Protein AF-A0A7Z6RD69-F1 (afdb_monomer_lite)

Structure (mmCIF, N/CA/C/O backbone):
data_AF-A0A7Z6RD69-F1
#
_entry.id   AF-A0A7Z6RD69-F1
#
loop_
_atom_site.group_PDB
_atom_sit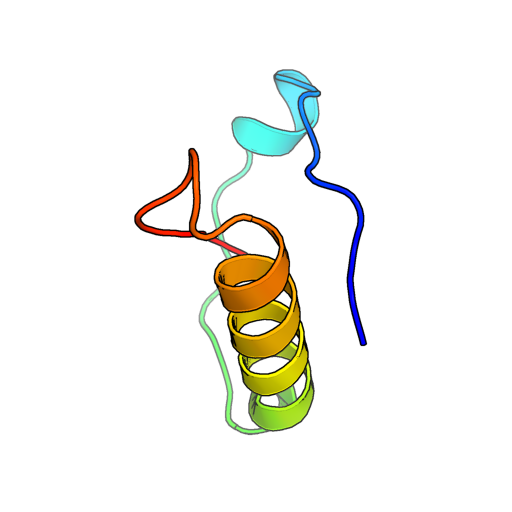e.id
_atom_site.type_symbol
_atom_site.label_atom_id
_atom_site.label_alt_id
_atom_site.label_comp_id
_atom_site.label_asym_id
_atom_site.label_entity_id
_atom_site.label_seq_id
_atom_site.pdbx_PDB_ins_code
_atom_site.Cartn_x
_atom_site.Cartn_y
_atom_site.Cartn_z
_atom_site.occupancy
_atom_site.B_iso_or_equiv
_atom_site.auth_seq_id
_atom_site.auth_comp_id
_atom_site.auth_asym_id
_atom_site.auth_atom_id
_atom_site.pdbx_PDB_model_num
ATOM 1 N N . MET A 1 1 ? 6.802 4.359 7.706 1.00 80.69 1 MET A N 1
ATOM 2 C CA . MET A 1 1 ? 6.035 5.581 8.063 1.00 80.69 1 MET A CA 1
ATOM 3 C C . MET A 1 1 ? 4.571 5.364 7.713 1.00 80.69 1 MET A C 1
ATOM 5 O O . MET A 1 1 ? 4.292 4.864 6.632 1.00 80.69 1 MET A O 1
ATOM 9 N N . ILE A 1 2 ? 3.639 5.747 8.593 1.00 87.19 2 ILE A N 1
ATOM 10 C CA . ILE A 1 2 ? 2.199 5.597 8.325 1.00 87.19 2 ILE A CA 1
ATOM 11 C C . ILE A 1 2 ? 1.755 6.649 7.297 1.00 87.19 2 ILE A C 1
ATOM 13 O O . ILE A 1 2 ? 1.953 7.847 7.507 1.00 87.19 2 ILE A O 1
ATOM 17 N N . LYS A 1 3 ? 1.166 6.202 6.184 1.00 86.94 3 LYS A N 1
ATOM 18 C CA . LYS A 1 3 ? 0.638 7.045 5.102 1.00 86.94 3 LYS A CA 1
ATOM 19 C C . LYS A 1 3 ? -0.894 7.157 5.203 1.00 86.94 3 LYS A C 1
ATOM 21 O O . LYS A 1 3 ? -1.545 6.213 5.649 1.00 86.94 3 LYS A O 1
ATOM 26 N N . PRO A 1 4 ? -1.503 8.282 4.786 1.00 88.69 4 PRO A N 1
ATOM 27 C CA . PRO A 1 4 ? -2.957 8.388 4.704 1.00 88.69 4 PRO A CA 1
ATOM 28 C C . PRO A 1 4 ? -3.518 7.492 3.589 1.00 88.69 4 PRO A C 1
ATOM 30 O O . PRO A 1 4 ? -2.945 7.404 2.505 1.00 88.69 4 PRO A O 1
ATOM 33 N N . ILE A 1 5 ? -4.668 6.862 3.843 1.00 90.06 5 ILE A N 1
ATOM 34 C CA . ILE A 1 5 ? -5.376 6.045 2.847 1.00 90.06 5 ILE A CA 1
ATOM 35 C C . ILE A 1 5 ? -6.139 6.966 1.888 1.00 90.06 5 ILE A C 1
ATOM 37 O O . ILE A 1 5 ? -7.072 7.668 2.297 1.00 90.06 5 ILE A O 1
ATOM 41 N N . VAL A 1 6 ? -5.754 6.933 0.612 1.00 91.56 6 VAL A N 1
ATOM 42 C CA . VAL A 1 6 ? -6.406 7.685 -0.467 1.00 91.56 6 VAL A CA 1
ATOM 43 C C . VAL A 1 6 ? -7.782 7.083 -0.757 1.00 91.56 6 VAL A C 1
ATOM 45 O O . VAL A 1 6 ? -7.922 5.875 -0.925 1.00 91.56 6 VAL A O 1
ATOM 48 N N . ARG A 1 7 ? -8.809 7.936 -0.808 1.00 93.00 7 ARG A N 1
ATOM 49 C CA . ARG A 1 7 ? -10.202 7.565 -1.128 1.00 93.00 7 ARG A CA 1
ATOM 50 C C . ARG A 1 7 ? -10.720 8.233 -2.405 1.00 93.00 7 ARG A C 1
ATOM 52 O O . ARG A 1 7 ? -11.893 8.098 -2.736 1.00 93.00 7 ARG A O 1
ATOM 59 N N . ASP A 1 8 ? -9.856 8.969 -3.097 1.00 95.69 8 ASP A N 1
ATOM 60 C CA . ASP A 1 8 ? -10.187 9.651 -4.343 1.00 95.69 8 ASP A CA 1
ATOM 61 C C . ASP A 1 8 ? -10.347 8.637 -5.485 1.00 95.69 8 ASP A C 1
ATOM 63 O O . ASP A 1 8 ? -9.421 7.899 -5.822 1.00 95.69 8 ASP A O 1
ATOM 67 N N . THR A 1 9 ? -11.534 8.592 -6.086 1.00 94.06 9 THR A N 1
ATOM 68 C CA . THR A 1 9 ? -11.864 7.613 -7.126 1.00 94.06 9 THR A CA 1
ATOM 69 C C . THR A 1 9 ? -11.179 7.895 -8.458 1.00 94.06 9 THR A C 1
ATOM 71 O O . THR A 1 9 ? -10.952 6.954 -9.216 1.00 94.06 9 THR A O 1
ATOM 74 N N . PHE A 1 10 ? -10.834 9.144 -8.776 1.00 94.94 10 PHE A N 1
ATOM 75 C CA . PHE A 1 10 ? -10.096 9.473 -9.998 1.00 94.94 10 PHE A CA 1
ATOM 76 C C . PHE A 1 10 ? -8.648 8.999 -9.904 1.00 94.94 10 PHE A C 1
ATOM 78 O O . PHE A 1 10 ? -8.094 8.500 -10.883 1.00 94.94 10 PHE A O 1
ATOM 85 N N . PHE A 1 11 ? -8.051 9.094 -8.718 1.00 92.44 11 PHE A N 1
ATOM 86 C CA . PHE A 1 11 ? -6.732 8.535 -8.452 1.00 92.44 11 PHE A CA 1
ATOM 87 C C . PHE A 1 11 ? -6.739 7.000 -8.530 1.00 92.44 11 PHE A C 1
ATOM 89 O O . PHE A 1 11 ? -5.924 6.415 -9.238 1.00 92.44 11 PHE A O 1
ATOM 96 N N . LEU A 1 12 ? -7.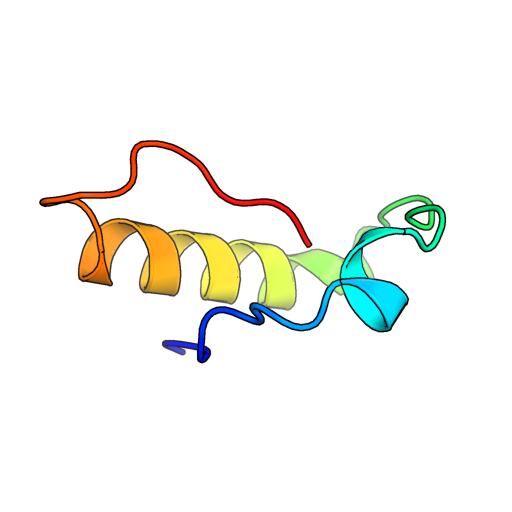705 6.347 -7.874 1.00 94.50 12 LEU A N 1
ATOM 97 C CA . LEU A 1 12 ? -7.775 4.880 -7.775 1.00 94.50 12 LEU A CA 1
ATOM 98 C C . LEU A 1 12 ? -8.088 4.156 -9.098 1.00 94.50 12 LEU A C 1
ATOM 100 O O . LEU A 1 12 ? -7.912 2.945 -9.186 1.00 94.50 12 LEU A O 1
ATOM 104 N N . GLN A 1 13 ? -8.554 4.868 -10.126 1.00 95.31 13 GLN A N 1
ATOM 105 C CA . GLN A 1 13 ? -8.820 4.294 -11.453 1.00 95.31 13 GLN A CA 1
ATOM 106 C C . GLN A 1 13 ? -7.569 4.173 -12.337 1.00 95.31 13 GLN A C 1
ATOM 108 O O . GLN A 1 13 ? -7.626 3.570 -13.412 1.00 95.31 13 GLN A O 1
ATOM 113 N N . GLN A 1 14 ? -6.447 4.765 -11.929 1.00 94.00 14 GLN A N 1
ATOM 114 C CA . GLN A 1 14 ? -5.216 4.741 -12.713 1.00 94.00 14 GLN A CA 1
ATOM 115 C C . GLN A 1 14 ? -4.588 3.343 -12.708 1.00 94.00 14 GLN A C 1
ATOM 117 O O . GLN A 1 14 ? -4.663 2.606 -11.727 1.00 94.00 14 GLN A O 1
ATOM 122 N N . LYS A 1 15 ? -3.944 2.963 -13.817 1.00 94.19 15 LYS A N 1
ATOM 123 C CA . LYS A 1 15 ? -3.203 1.698 -13.884 1.00 94.19 15 LYS A CA 1
ATOM 124 C C . LYS A 1 15 ? -1.927 1.793 -13.051 1.00 94.19 15 LYS A C 1
ATOM 126 O O . LYS A 1 15 ? -1.128 2.705 -13.262 1.00 94.19 15 LYS A O 1
ATOM 131 N N . SER A 1 16 ? -1.709 0.809 -12.182 1.00 94.44 16 SER A N 1
ATOM 132 C CA . SER A 1 16 ? -0.454 0.670 -11.445 1.00 94.44 16 SER A CA 1
ATOM 133 C C . SER A 1 16 ? 0.726 0.440 -12.388 1.00 94.44 16 SER A C 1
ATOM 135 O O . SER A 1 16 ? 0.600 -0.169 -13.456 1.00 94.44 16 SER A O 1
ATOM 137 N N . GLN A 1 17 ? 1.890 0.924 -11.969 1.00 93.94 17 GLN A N 1
ATOM 138 C CA . GLN A 1 17 ? 3.151 0.697 -12.663 1.00 93.94 17 GLN A CA 1
ATOM 139 C C . GLN A 1 17 ? 3.825 -0.573 -12.136 1.00 93.94 17 GLN A C 1
ATOM 141 O O . GLN A 1 17 ? 3.517 -1.056 -11.046 1.00 93.94 17 GLN A O 1
ATOM 146 N N . MET A 1 18 ? 4.745 -1.135 -12.921 1.00 94.69 18 MET A N 1
ATOM 147 C CA . MET A 1 18 ? 5.527 -2.279 -12.461 1.00 94.69 18 MET A CA 1
ATOM 148 C C . MET A 1 18 ? 6.448 -1.865 -11.316 1.00 94.69 18 MET A C 1
ATOM 150 O O . MET A 1 18 ? 7.221 -0.918 -11.450 1.00 94.69 18 MET A O 1
ATOM 154 N N . ALA A 1 19 ? 6.389 -2.615 -10.220 1.00 95.00 19 ALA A N 1
ATOM 155 C CA . ALA A 1 19 ? 7.282 -2.418 -9.092 1.00 95.00 19 ALA A CA 1
ATOM 156 C C . ALA A 1 19 ? 8.733 -2.781 -9.448 1.00 95.00 19 ALA A C 1
ATOM 158 O O . ALA A 1 19 ? 9.014 -3.662 -10.267 1.00 95.00 19 ALA A O 1
ATOM 159 N N . SER A 1 20 ? 9.660 -2.124 -8.768 1.00 95.69 20 SER A N 1
ATOM 160 C CA . SER A 1 20 ? 11.100 -2.280 -8.888 1.00 95.69 20 SER A CA 1
ATOM 161 C C . SER A 1 20 ? 11.741 -2.481 -7.510 1.00 95.69 20 SER A C 1
ATOM 163 O O . SER A 1 20 ? 11.129 -2.275 -6.463 1.00 95.69 20 SER A O 1
ATOM 165 N N . ARG A 1 21 ? 13.029 -2.841 -7.477 1.00 94.69 21 ARG A N 1
ATOM 166 C CA . ARG A 1 21 ? 13.780 -2.930 -6.209 1.00 94.69 21 ARG A CA 1
ATOM 167 C C . ARG A 1 21 ? 13.957 -1.579 -5.506 1.00 94.69 21 ARG A C 1
ATOM 169 O O . ARG A 1 21 ? 14.293 -1.569 -4.327 1.00 94.69 21 ARG A O 1
ATOM 176 N N . ALA A 1 22 ? 13.733 -0.460 -6.195 1.00 94.75 22 ALA A N 1
ATOM 177 C CA . ALA A 1 22 ? 13.748 0.859 -5.566 1.00 94.75 22 ALA A CA 1
ATOM 178 C C . ALA A 1 22 ? 12.546 1.056 -4.617 1.00 94.75 22 ALA A C 1
ATOM 180 O O . ALA A 1 22 ? 12.633 1.831 -3.667 1.00 94.75 22 ALA A O 1
ATOM 181 N N . ASP A 1 23 ? 11.467 0.290 -4.807 1.00 94.19 23 ASP A N 1
ATOM 182 C CA . ASP A 1 23 ? 10.212 0.430 -4.063 1.00 94.1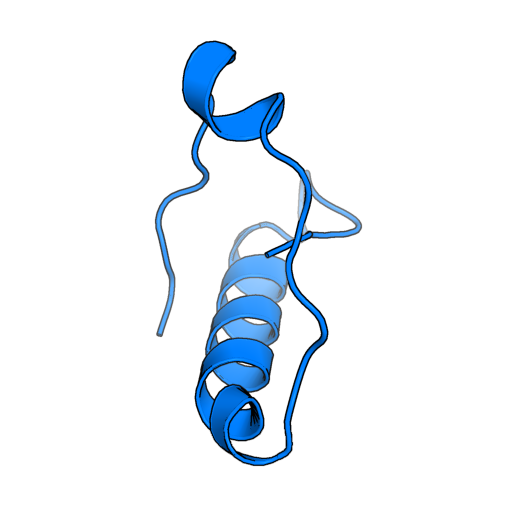9 23 ASP A CA 1
ATOM 183 C C . ASP A 1 23 ? 10.217 -0.301 -2.709 1.00 94.19 23 ASP A C 1
ATOM 185 O O . ASP A 1 23 ? 9.212 -0.323 -2.002 1.00 94.19 23 ASP A O 1
ATOM 189 N N . VAL A 1 24 ? 11.348 -0.883 -2.291 1.00 94.25 24 VAL A N 1
ATOM 190 C CA . VAL A 1 24 ? 11.465 -1.606 -1.008 1.00 94.25 24 VAL A CA 1
ATOM 191 C C . VAL A 1 24 ? 11.090 -0.717 0.181 1.00 94.25 24 VAL A C 1
ATOM 193 O O . VAL A 1 24 ? 10.385 -1.158 1.090 1.00 94.25 24 VAL A O 1
ATOM 196 N N . SER A 1 25 ? 11.510 0.548 0.167 1.00 92.06 25 SER A N 1
ATOM 197 C CA . SER A 1 25 ? 11.136 1.508 1.210 1.00 92.06 25 SER A CA 1
ATOM 198 C C . SER A 1 25 ? 9.628 1.778 1.222 1.00 92.06 25 SER A C 1
ATOM 200 O O . SER A 1 25 ? 9.033 1.875 2.293 1.00 92.06 25 SER A O 1
ATOM 202 N N . LEU A 1 26 ? 8.992 1.825 0.045 1.00 92.25 26 LEU A N 1
ATOM 203 C CA . LEU A 1 26 ? 7.544 1.991 -0.084 1.00 92.25 26 LEU A CA 1
ATOM 204 C C . LEU A 1 26 ? 6.795 0.762 0.446 1.00 92.25 26 LEU A C 1
ATOM 206 O O . LEU A 1 26 ? 5.817 0.907 1.172 1.00 92.25 26 LEU A O 1
ATOM 210 N N . ALA A 1 27 ? 7.284 -0.446 0.160 1.00 92.62 27 ALA A N 1
ATOM 211 C CA . ALA A 1 27 ? 6.708 -1.678 0.693 1.00 92.62 27 ALA A CA 1
ATOM 212 C C . ALA A 1 27 ? 6.732 -1.710 2.231 1.00 92.62 27 ALA A C 1
ATOM 214 O O . ALA A 1 27 ? 5.778 -2.175 2.856 1.00 92.62 27 ALA A O 1
ATOM 215 N N . LYS A 1 28 ? 7.787 -1.167 2.850 1.00 93.69 28 LYS A N 1
ATOM 216 C CA . LYS A 1 28 ? 7.864 -1.029 4.309 1.00 93.69 28 LYS A CA 1
ATOM 217 C C . LYS A 1 28 ? 6.828 -0.038 4.844 1.00 93.69 28 LYS A C 1
ATOM 219 O O . LYS A 1 28 ? 6.125 -0.352 5.800 1.00 93.69 28 LYS A O 1
ATOM 224 N N . ASP A 1 29 ? 6.673 1.111 4.190 1.00 93.44 29 ASP A N 1
ATOM 225 C CA . ASP A 1 29 ? 5.639 2.093 4.541 1.00 93.44 29 ASP A CA 1
ATOM 226 C C . ASP A 1 29 ? 4.217 1.518 4.409 1.00 93.44 29 ASP A C 1
ATOM 228 O O . ASP A 1 29 ? 3.354 1.797 5.248 1.00 93.44 29 ASP A O 1
ATOM 232 N N . LEU A 1 30 ? 3.971 0.677 3.396 1.00 92.44 30 LEU A N 1
ATOM 233 C CA . LEU A 1 30 ? 2.707 -0.047 3.244 1.00 92.44 30 LEU A CA 1
ATOM 234 C C . LEU A 1 30 ? 2.477 -1.006 4.412 1.00 92.44 30 LEU A C 1
ATOM 236 O O . LEU A 1 30 ? 1.399 -0.997 4.994 1.00 92.44 30 LEU A O 1
ATOM 240 N N . GLN A 1 31 ? 3.470 -1.805 4.803 1.00 92.38 31 GLN A N 1
ATOM 241 C CA . GLN A 1 31 ? 3.318 -2.715 5.944 1.00 92.38 31 GLN A CA 1
ATOM 242 C C . GLN A 1 31 ? 3.047 -1.962 7.251 1.00 92.38 31 GLN A C 1
ATOM 244 O O . GLN A 1 31 ? 2.140 -2.338 7.994 1.00 92.38 31 GLN A O 1
ATOM 249 N N . ASP A 1 32 ? 3.772 -0.871 7.508 1.00 93.62 32 ASP A N 1
ATOM 250 C CA . ASP A 1 32 ? 3.552 -0.024 8.686 1.00 93.62 32 ASP A CA 1
ATOM 251 C C . ASP A 1 32 ? 2.119 0.529 8.709 1.00 93.62 32 ASP A C 1
ATOM 253 O O . ASP A 1 32 ? 1.428 0.488 9.729 1.00 93.62 32 ASP A O 1
ATOM 257 N N . THR A 1 33 ? 1.652 1.022 7.560 1.00 92.06 33 THR A N 1
ATOM 258 C CA . THR A 1 33 ? 0.300 1.564 7.413 1.00 92.06 33 THR A CA 1
ATOM 259 C C . THR A 1 33 ? -0.761 0.464 7.571 1.00 92.06 33 THR A C 1
ATOM 261 O O . THR A 1 33 ? -1.837 0.733 8.105 1.00 92.06 33 THR A O 1
ATOM 264 N N . LEU A 1 34 ? -0.465 -0.783 7.176 1.00 92.06 34 LEU A N 1
ATOM 265 C CA . LEU A 1 34 ? -1.403 -1.906 7.262 1.00 92.06 34 LEU A CA 1
ATOM 266 C C . LEU A 1 34 ? -1.611 -2.288 8.715 1.00 92.06 34 LEU A C 1
ATOM 268 O O . LEU A 1 34 ? -2.745 -2.391 9.169 1.00 92.06 34 LEU A O 1
ATOM 272 N N . HIS A 1 35 ? -0.507 -2.433 9.449 1.00 91.62 35 HIS A N 1
ATOM 273 C CA . HIS A 1 35 ? -0.537 -2.732 10.874 1.00 91.62 35 HIS A CA 1
ATOM 274 C C . HIS A 1 35 ? -1.277 -1.653 11.663 1.00 91.62 35 HIS A C 1
ATOM 276 O O . HIS A 1 35 ? -2.092 -1.975 12.523 1.00 91.62 35 HIS A O 1
ATOM 282 N N . ALA A 1 36 ? -1.080 -0.376 11.328 1.00 91.44 36 ALA A N 1
ATOM 283 C CA . ALA A 1 36 ? -1.819 0.714 11.963 1.00 91.44 36 ALA A CA 1
ATOM 284 C C . ALA A 1 36 ? -3.342 0.651 11.716 1.00 91.44 36 ALA A C 1
ATOM 286 O O . ALA A 1 36 ? -4.114 1.151 12.530 1.00 91.44 36 ALA A O 1
ATOM 287 N N . ASN A 1 37 ? -3.783 0.027 10.618 1.00 89.81 37 ASN A N 1
ATOM 288 C CA . ASN A 1 37 ? -5.195 -0.107 10.244 1.00 89.81 37 ASN A CA 1
ATOM 289 C C . ASN A 1 37 ? -5.724 -1.545 10.390 1.00 89.81 37 ASN A C 1
ATOM 291 O O . ASN A 1 37 ? -6.805 -1.854 9.887 1.00 89.81 37 ASN A O 1
ATOM 295 N N . GLN A 1 38 ? -5.007 -2.420 11.101 1.00 89.88 38 GLN A N 1
ATOM 296 C CA . GLN A 1 38 ? -5.288 -3.860 11.161 1.00 89.88 38 GLN A CA 1
ATOM 297 C C . GLN A 1 38 ? -6.687 -4.197 11.706 1.00 89.88 38 GLN A C 1
ATOM 299 O O . GLN A 1 38 ? -7.248 -5.237 11.374 1.00 89.88 38 GLN A O 1
ATOM 304 N N . ASN A 1 39 ? -7.285 -3.296 12.491 1.00 88.38 39 ASN A N 1
ATOM 305 C CA . ASN A 1 39 ? -8.639 -3.454 13.030 1.00 88.38 39 ASN A CA 1
ATOM 306 C C . ASN A 1 39 ? -9.732 -3.473 11.947 1.00 88.38 39 ASN A C 1
ATOM 308 O O . ASN A 1 39 ? -10.801 -4.033 12.173 1.00 88.38 39 ASN A O 1
ATOM 312 N N . TYR A 1 40 ? -9.486 -2.845 10.791 1.00 87.31 40 TYR A N 1
ATOM 313 C CA . TYR A 1 40 ? -10.498 -2.646 9.744 1.00 87.31 40 TYR A CA 1
ATOM 314 C C . TYR A 1 40 ? -9.982 -2.943 8.329 1.00 87.31 40 TYR A C 1
ATOM 316 O O . TYR A 1 40 ? -10.764 -2.955 7.378 1.00 87.31 40 TYR A O 1
ATOM 324 N N . CYS A 1 41 ? -8.678 -3.169 8.164 1.00 87.25 41 CYS A N 1
ATOM 325 C CA . CYS A 1 41 ? -8.035 -3.408 6.878 1.00 87.25 41 CYS A CA 1
ATOM 326 C C . CYS A 1 41 ? -7.207 -4.694 6.922 1.00 87.25 41 CYS A C 1
ATOM 328 O O . CYS A 1 41 ? -6.350 -4.867 7.784 1.00 87.25 41 CYS A O 1
ATOM 330 N N . VAL A 1 42 ? -7.440 -5.571 5.943 1.00 87.88 42 VAL A N 1
ATOM 331 C CA . VAL A 1 42 ? -6.724 -6.852 5.784 1.00 87.88 42 VAL A CA 1
ATOM 332 C C . VAL A 1 42 ? -5.747 -6.852 4.604 1.00 87.88 42 VAL A C 1
ATOM 334 O O . VAL A 1 42 ? -5.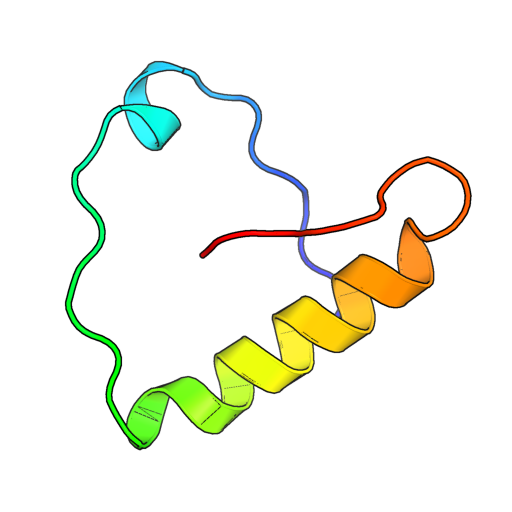009 -7.812 4.413 1.00 87.88 42 VAL A O 1
ATOM 337 N N . GLY A 1 43 ? -5.711 -5.774 3.816 1.00 88.00 43 GLY A N 1
ATOM 338 C CA . GLY A 1 43 ? -4.799 -5.620 2.686 1.00 88.00 43 GLY A CA 1
ATOM 339 C C . GLY A 1 43 ? -4.718 -4.176 2.198 1.00 88.00 43 GLY A C 1
ATOM 340 O O . GLY A 1 43 ? -5.614 -3.374 2.463 1.00 88.00 43 GLY A O 1
ATOM 341 N N . MET A 1 44 ? -3.632 -3.852 1.494 1.00 90.00 44 MET A N 1
ATOM 342 C C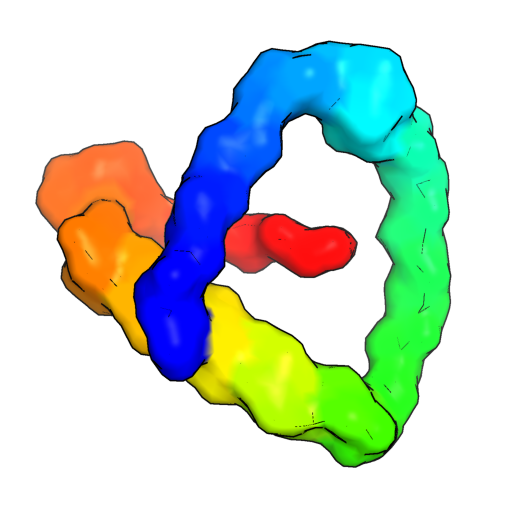A . MET A 1 44 ? -3.402 -2.546 0.873 1.00 90.00 44 MET A CA 1
ATOM 343 C C . MET A 1 44 ? -2.684 -2.679 -0.467 1.00 90.00 44 MET A C 1
ATOM 345 O O . MET A 1 44 ? -1.930 -3.627 -0.683 1.00 90.00 44 MET A O 1
ATOM 349 N N . ALA A 1 45 ? -2.920 -1.699 -1.336 1.00 90.19 45 ALA A N 1
ATOM 350 C CA . ALA A 1 45 ? -2.293 -1.552 -2.642 1.00 90.19 45 ALA A CA 1
ATOM 351 C C . ALA A 1 45 ? -1.577 -0.196 -2.726 1.00 90.19 45 ALA A C 1
ATOM 353 O O . ALA A 1 45 ? -1.960 0.748 -2.029 1.00 90.19 45 ALA A O 1
ATOM 354 N N . ALA A 1 46 ? -0.547 -0.133 -3.568 1.00 87.00 46 ALA A N 1
ATOM 355 C CA . ALA A 1 46 ? 0.191 1.080 -3.909 1.00 87.00 46 ALA A CA 1
ATOM 356 C C . ALA A 1 46 ? -0.001 1.446 -5.381 1.00 87.00 46 ALA A C 1
ATOM 358 O O . ALA A 1 46 ? -0.234 0.521 -6.198 1.00 87.00 46 ALA A O 1
#

Secondary structure (DSSP, 8-state):
-PPPPP--HHHHTSPPPPP-GGGHHHHHHHHHHHHHTTTT-S----

Foldseek 3Di:
DADDDDPDPVVVPDDDDDDDPVCPVVVVNLVVNCVVVVVPDPDDDD

Radius of gyration: 11.44 Å; chains: 1; bou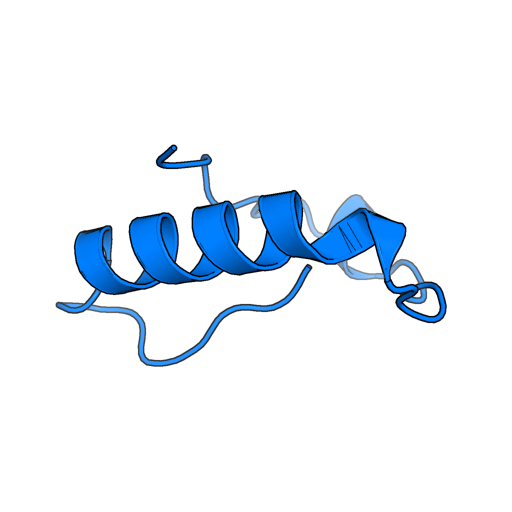nding box: 26×16×27 Å

pLDDT: mean 91.75, std 3.12, range [80.69, 95.69]

Organism: Streptococcus agalactiae (NCBI:txid1311)

Sequence (46 aa):
MIKPIVRDTFFLQQKSQMASRADVSLAKDLQDTLHANQNYCVGMAA